Protein AF-A0A0K0FPN8-F1 (afdb_monomer)

Structure (mmCIF, N/CA/C/O backbone):
data_AF-A0A0K0FPN8-F1
#
_entry.id   AF-A0A0K0FPN8-F1
#
loop_
_atom_site.group_PDB
_atom_site.id
_atom_site.type_symbol
_atom_site.label_atom_id
_atom_site.label_alt_id
_atom_site.label_comp_id
_atom_site.label_asym_id
_atom_site.label_entity_id
_atom_site.label_seq_id
_atom_site.pdbx_PDB_ins_code
_atom_site.Cartn_x
_atom_site.Cartn_y
_atom_site.Cartn_z
_atom_site.occupancy
_atom_site.B_iso_or_equiv
_atom_site.auth_seq_id
_atom_site.au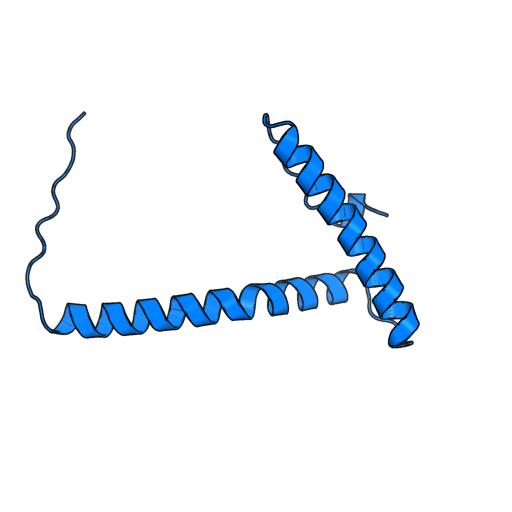th_comp_id
_atom_site.auth_asym_id
_atom_site.auth_atom_id
_atom_site.pdbx_PDB_model_num
ATOM 1 N N . MET A 1 1 ? -11.709 0.044 -9.915 1.00 67.31 1 MET A N 1
ATOM 2 C CA . MET A 1 1 ? -11.289 -0.161 -8.506 1.00 67.31 1 MET A CA 1
ATOM 3 C C . MET A 1 1 ? -9.816 0.157 -8.232 1.00 67.31 1 MET A C 1
ATOM 5 O O . MET A 1 1 ? -9.581 0.926 -7.307 1.00 67.31 1 MET A O 1
ATOM 9 N N . ALA A 1 2 ? -8.853 -0.360 -9.010 1.00 74.44 2 ALA A N 1
ATOM 10 C CA . ALA A 1 2 ? -7.412 -0.220 -8.728 1.00 74.44 2 ALA A CA 1
ATOM 11 C C . ALA A 1 2 ? -6.838 1.212 -8.816 1.00 74.44 2 ALA A C 1
ATOM 13 O O . ALA A 1 2 ? -5.959 1.564 -8.041 1.00 74.44 2 ALA A O 1
ATOM 14 N N . ARG A 1 3 ? -7.362 2.079 -9.700 1.00 83.81 3 ARG A N 1
ATOM 15 C CA . ARG A 1 3 ? -6.797 3.430 -9.918 1.00 83.81 3 ARG A CA 1
ATOM 16 C C . ARG A 1 3 ? -6.897 4.375 -8.709 1.00 83.81 3 ARG A C 1
ATOM 18 O O . ARG A 1 3 ? -5.965 5.130 -8.481 1.00 83.81 3 ARG A O 1
ATOM 25 N N . LYS A 1 4 ? -7.991 4.327 -7.930 1.00 85.88 4 LYS A N 1
ATOM 26 C CA . LYS A 1 4 ? -8.315 5.328 -6.881 1.00 85.88 4 LYS A CA 1
ATOM 27 C C . LYS A 1 4 ? -7.296 5.386 -5.728 1.00 85.88 4 LYS A C 1
ATOM 29 O O . LYS A 1 4 ? -7.245 6.387 -5.034 1.00 85.88 4 LYS A O 1
ATOM 34 N N . TYR A 1 5 ? -6.475 4.350 -5.561 1.00 88.19 5 TYR A N 1
ATOM 35 C CA . TYR A 1 5 ? -5.389 4.324 -4.578 1.00 88.19 5 TYR A CA 1
ATOM 36 C C . TYR A 1 5 ? -4.112 3.710 -5.165 1.00 88.19 5 TYR A C 1
ATOM 38 O O . TYR A 1 5 ? -3.317 3.153 -4.423 1.00 88.19 5 TYR A O 1
ATOM 46 N N . SER A 1 6 ? -3.940 3.672 -6.488 1.00 90.06 6 SER A N 1
ATOM 47 C CA . SER A 1 6 ? -2.866 2.884 -7.118 1.00 90.06 6 SER A CA 1
ATOM 48 C C . SER A 1 6 ? -1.478 3.235 -6.572 1.00 90.06 6 SER A C 1
ATOM 50 O O . SER A 1 6 ? -1.166 4.409 -6.399 1.00 90.06 6 SER A O 1
ATOM 52 N N . VAL A 1 7 ? -0.648 2.218 -6.323 1.00 88.81 7 VAL A N 1
ATOM 53 C CA . VAL A 1 7 ? 0.759 2.407 -5.908 1.00 88.81 7 VAL A CA 1
ATOM 54 C C . VAL A 1 7 ? 1.712 2.549 -7.098 1.00 88.81 7 VAL A C 1
ATOM 56 O O . VAL A 1 7 ? 2.929 2.604 -6.932 1.00 88.81 7 VAL A O 1
ATOM 59 N N . LYS A 1 8 ? 1.175 2.582 -8.322 1.00 90.25 8 LYS A N 1
ATOM 60 C CA . LYS A 1 8 ? 1.973 2.651 -9.546 1.00 90.25 8 LYS A CA 1
ATOM 61 C C . LYS A 1 8 ? 2.710 3.982 -9.623 1.00 90.25 8 LYS A C 1
ATOM 63 O O . LYS A 1 8 ? 2.105 5.049 -9.589 1.00 90.25 8 LYS A O 1
ATOM 68 N N . SER A 1 9 ? 4.019 3.897 -9.804 1.00 89.44 9 SER A N 1
ATOM 69 C CA . SER A 1 9 ? 4.903 5.029 -10.049 1.00 89.44 9 SER A CA 1
ATOM 70 C C . SER A 1 9 ? 5.458 4.957 -11.471 1.00 89.44 9 SER A C 1
ATOM 72 O O . SER A 1 9 ? 5.422 3.911 -12.125 1.00 89.44 9 SER A O 1
ATOM 74 N N . LYS A 1 10 ? 5.947 6.087 -11.992 1.00 90.00 10 LYS A N 1
ATOM 75 C CA . LYS A 1 10 ? 6.661 6.087 -13.274 1.00 90.00 10 LYS A CA 1
ATOM 76 C C . LYS A 1 10 ? 7.991 5.356 -13.078 1.00 90.00 10 LYS A C 1
ATOM 78 O O . LYS A 1 10 ? 8.808 5.776 -12.267 1.00 90.00 10 LYS A O 1
ATOM 83 N N . SER A 1 11 ? 8.199 4.276 -13.824 1.00 89.75 11 SER A N 1
ATOM 84 C CA . SER A 1 11 ? 9.423 3.476 -13.793 1.00 89.75 11 SER A CA 1
ATOM 85 C C . SER A 1 11 ? 9.797 3.042 -15.206 1.00 89.75 11 SER A C 1
ATOM 87 O O . SER A 1 11 ? 8.940 2.583 -15.959 1.00 89.75 11 SER A O 1
ATOM 89 N N . CYS A 1 12 ? 11.085 3.131 -15.544 1.00 92.25 12 CYS A N 1
ATOM 90 C CA . CYS A 1 12 ? 11.641 2.578 -16.787 1.00 92.25 12 CYS A CA 1
ATOM 91 C C . CYS A 1 12 ? 11.971 1.081 -16.667 1.00 92.25 12 CYS A C 1
ATOM 93 O O . CYS A 1 12 ? 12.369 0.445 -17.637 1.00 92.25 12 CYS A O 1
ATOM 95 N N . ARG A 1 13 ? 11.841 0.507 -15.465 1.00 95.38 13 ARG A N 1
ATOM 96 C CA . ARG A 1 13 ? 12.092 -0.912 -15.203 1.00 95.38 13 ARG A CA 1
ATOM 97 C C . ARG A 1 13 ? 10.770 -1.659 -15.241 1.00 95.38 13 ARG A C 1
ATOM 99 O O . ARG A 1 13 ? 9.973 -1.562 -14.307 1.00 95.38 13 ARG A O 1
ATOM 106 N N . TRP A 1 14 ? 10.563 -2.431 -16.301 1.00 94.44 14 TRP A N 1
ATOM 107 C CA . TRP A 1 14 ? 9.347 -3.220 -16.490 1.00 94.44 14 TRP A CA 1
ATOM 108 C C . TRP A 1 14 ? 9.038 -4.188 -15.328 1.00 94.44 14 TRP A C 1
ATOM 110 O O . TRP A 1 14 ? 7.889 -4.202 -14.884 1.00 94.44 14 TRP A O 1
ATOM 120 N N . PRO A 1 15 ? 10.018 -4.902 -14.728 1.00 96.12 15 PRO A N 1
ATOM 121 C CA . PRO A 1 15 ? 9.739 -5.794 -13.598 1.00 96.12 15 PRO A CA 1
ATOM 122 C C . PRO A 1 15 ? 9.147 -5.071 -12.383 1.00 96.12 15 PRO A C 1
ATOM 124 O O . PRO A 1 15 ? 8.240 -5.582 -11.730 1.00 96.12 15 PRO A O 1
ATOM 127 N N . LEU A 1 16 ? 9.605 -3.843 -12.112 1.00 94.69 16 LEU A N 1
ATOM 128 C CA . LEU A 1 16 ? 9.054 -3.029 -11.029 1.00 94.69 16 LEU A CA 1
ATOM 129 C C . LEU A 1 16 ? 7.586 -2.682 -11.303 1.00 94.69 16 LEU A C 1
ATOM 131 O O . LEU A 1 16 ? 6.761 -2.724 -10.397 1.00 94.69 16 LEU A O 1
ATOM 135 N N . GLN A 1 17 ? 7.234 -2.407 -12.559 1.00 93.88 17 GLN A N 1
ATOM 136 C CA . GLN A 1 17 ? 5.851 -2.128 -12.934 1.00 93.88 17 GLN A CA 1
ATOM 137 C C . GLN A 1 17 ? 4.940 -3.346 -12.739 1.00 93.88 17 GLN A C 1
ATOM 139 O O . GLN A 1 17 ? 3.802 -3.193 -12.293 1.00 93.88 17 GLN A O 1
ATOM 144 N N . VAL A 1 18 ? 5.436 -4.552 -13.038 1.00 94.56 18 VAL A N 1
ATOM 145 C CA . VAL A 1 18 ? 4.716 -5.807 -12.771 1.00 94.56 18 VAL A CA 1
ATOM 146 C C . VAL A 1 18 ? 4.490 -5.987 -11.274 1.00 94.56 18 VAL A C 1
ATOM 148 O O . VAL A 1 18 ? 3.365 -6.253 -10.859 1.00 94.56 18 VAL A O 1
ATOM 151 N N . PHE A 1 19 ? 5.518 -5.760 -10.458 1.00 95.12 19 PHE A N 1
ATOM 152 C CA . PHE A 1 19 ? 5.396 -5.830 -9.004 1.00 95.12 19 PHE A CA 1
ATOM 153 C C . PHE A 1 19 ? 4.343 -4.852 -8.458 1.00 95.12 19 PHE A C 1
ATOM 155 O O . PHE A 1 19 ? 3.470 -5.248 -7.688 1.00 95.12 19 PHE A O 1
ATOM 162 N N . LEU A 1 20 ? 4.348 -3.596 -8.916 1.00 93.50 20 LEU A N 1
ATOM 163 C CA . LEU A 1 20 ? 3.351 -2.599 -8.507 1.00 93.50 20 LEU A CA 1
ATOM 164 C C . LEU A 1 20 ? 1.923 -2.982 -8.939 1.00 93.50 20 LEU A C 1
ATOM 166 O O . LEU A 1 20 ? 0.967 -2.697 -8.219 1.00 93.50 20 LEU A O 1
ATOM 170 N N . ASN A 1 21 ? 1.761 -3.676 -10.072 1.00 93.06 21 ASN A N 1
ATOM 171 C CA . ASN A 1 21 ? 0.461 -4.223 -10.477 1.00 93.06 21 ASN A CA 1
ATOM 172 C C . ASN A 1 21 ? -0.011 -5.340 -9.538 1.00 93.06 21 ASN A C 1
ATOM 174 O O . ASN A 1 21 ? -1.186 -5.375 -9.175 1.00 93.06 21 ASN A O 1
ATOM 178 N N . ILE A 1 22 ? 0.894 -6.242 -9.145 1.00 95.38 22 ILE A N 1
ATOM 179 C CA . ILE A 1 22 ? 0.586 -7.329 -8.207 1.00 95.38 22 ILE A CA 1
ATOM 180 C C . ILE A 1 22 ? 0.175 -6.746 -6.854 1.00 95.38 22 ILE A C 1
ATOM 182 O O . ILE A 1 22 ? -0.828 -7.178 -6.292 1.00 95.38 22 ILE A O 1
ATOM 186 N N . LEU A 1 23 ? 0.875 -5.716 -6.369 1.00 94.19 23 LEU A N 1
ATOM 187 C CA . LEU A 1 23 ? 0.503 -5.017 -5.137 1.00 94.19 23 LEU A CA 1
ATOM 188 C C . LEU A 1 23 ? -0.898 -4.397 -5.210 1.00 94.19 23 LEU A C 1
ATOM 190 O O . LEU A 1 23 ? -1.675 -4.516 -4.262 1.00 94.19 23 LEU A O 1
ATOM 194 N N . ASP A 1 24 ? -1.251 -3.769 -6.335 1.00 93.06 24 ASP A N 1
ATOM 195 C CA . ASP A 1 24 ? -2.590 -3.205 -6.527 1.00 93.06 24 ASP A CA 1
ATOM 196 C C . ASP A 1 24 ? -3.690 -4.275 -6.462 1.00 93.06 24 ASP A C 1
ATOM 198 O O . ASP A 1 24 ? -4.753 -4.013 -5.892 1.00 93.06 24 ASP A O 1
ATOM 202 N N . LEU A 1 25 ? -3.434 -5.471 -7.003 1.00 93.50 25 LE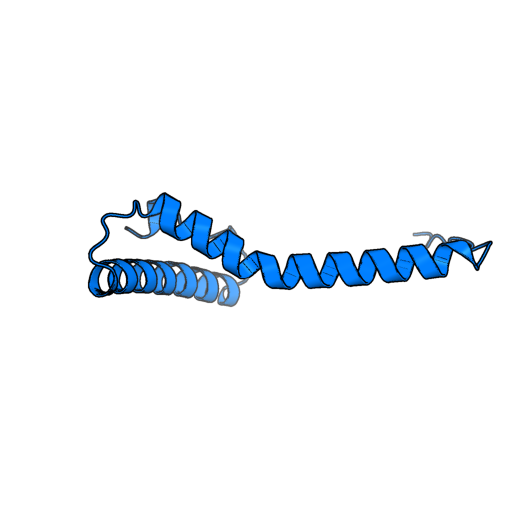U A N 1
ATOM 203 C CA . LEU A 1 25 ? -4.354 -6.608 -6.944 1.00 93.50 25 LEU A CA 1
ATOM 204 C C . LEU A 1 25 ? -4.438 -7.206 -5.538 1.00 93.50 25 LEU A C 1
ATOM 206 O O . LEU A 1 25 ? -5.533 -7.312 -4.989 1.00 93.50 25 LEU A O 1
ATOM 210 N N . ALA A 1 26 ? -3.294 -7.545 -4.937 1.00 95.06 26 ALA A N 1
ATOM 211 C CA . ALA A 1 26 ? -3.203 -8.158 -3.611 1.00 95.06 26 ALA A CA 1
ATOM 212 C C . ALA A 1 26 ? -3.945 -7.335 -2.558 1.00 95.06 26 ALA A C 1
ATOM 214 O O . ALA A 1 26 ? -4.681 -7.860 -1.730 1.00 95.06 26 ALA A O 1
ATOM 215 N N . ARG A 1 27 ? -3.825 -6.015 -2.651 1.00 93.62 27 ARG A N 1
ATOM 216 C CA . ARG A 1 27 ? -4.522 -5.080 -1.783 1.00 93.62 27 ARG A CA 1
ATOM 217 C C . ARG A 1 27 ? -6.045 -5.106 -1.931 1.00 93.62 27 ARG A C 1
ATOM 219 O O . ARG A 1 27 ? -6.751 -5.001 -0.931 1.00 93.62 27 ARG A O 1
ATOM 226 N N . ILE A 1 28 ? -6.557 -5.195 -3.161 1.00 92.56 28 ILE A N 1
ATOM 227 C CA . ILE A 1 28 ? -8.004 -5.310 -3.402 1.00 92.56 28 ILE A CA 1
ATOM 228 C C . ILE A 1 28 ? -8.505 -6.632 -2.823 1.00 92.56 28 ILE A C 1
ATOM 230 O O . ILE A 1 28 ? -9.517 -6.626 -2.128 1.00 92.56 28 ILE A O 1
ATOM 234 N N . TYR A 1 29 ? -7.776 -7.727 -3.051 1.00 93.88 29 TYR A N 1
ATOM 235 C CA . TYR A 1 29 ? -8.120 -9.033 -2.491 1.00 93.88 29 TYR A CA 1
ATOM 236 C C . TYR A 1 29 ? -8.112 -9.028 -0.963 1.00 93.88 29 TYR A C 1
ATOM 238 O O . TYR A 1 29 ? -9.077 -9.477 -0.355 1.00 93.88 29 TYR A O 1
ATOM 246 N N . ALA A 1 30 ? -7.086 -8.447 -0.343 1.00 93.88 30 ALA A N 1
ATOM 247 C CA . ALA A 1 30 ? -7.000 -8.328 1.108 1.00 93.88 30 ALA A CA 1
ATOM 248 C C . ALA A 1 30 ? -8.174 -7.527 1.693 1.00 93.88 30 ALA A C 1
ATOM 250 O O . ALA A 1 30 ? -8.728 -7.913 2.715 1.00 93.88 30 ALA A O 1
ATOM 251 N N . TRP A 1 31 ? -8.596 -6.444 1.030 1.00 92.44 31 TRP A N 1
ATOM 252 C CA . TRP A 1 31 ? -9.754 -5.662 1.471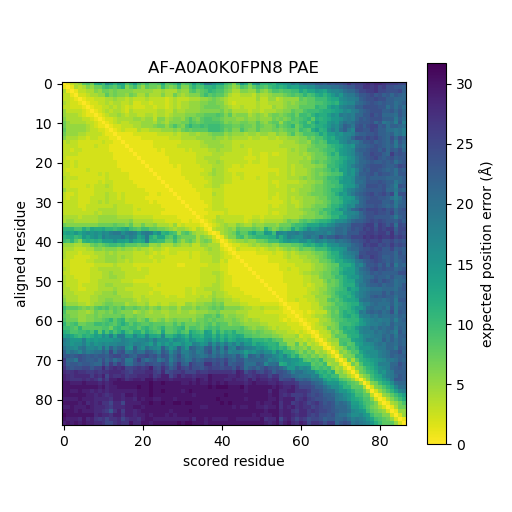 1.00 92.44 31 TRP A CA 1
ATOM 253 C C . TRP A 1 31 ? 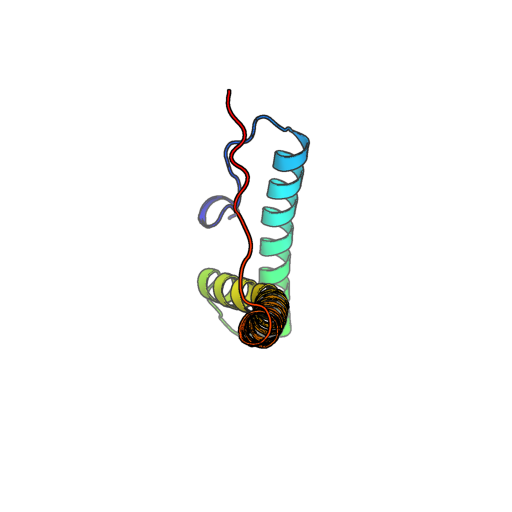-11.075 -6.431 1.336 1.00 92.44 31 TRP A C 1
ATOM 255 O O . TRP A 1 31 ? -11.923 -6.340 2.221 1.00 92.44 31 TRP A O 1
ATOM 265 N N . VAL A 1 32 ? -11.257 -7.190 0.249 1.00 92.31 32 VAL A N 1
ATOM 266 C CA . VAL A 1 32 ? -12.448 -8.037 0.061 1.00 92.31 32 VAL A CA 1
ATOM 267 C C . VAL A 1 32 ? -12.505 -9.128 1.130 1.00 92.31 32 VAL A C 1
ATOM 269 O O . VAL A 1 32 ? -13.535 -9.259 1.783 1.00 92.31 32 VAL A O 1
ATOM 272 N N . LEU A 1 33 ? -11.396 -9.837 1.363 1.00 94.19 33 LEU A N 1
ATOM 273 C CA . LEU A 1 33 ? -11.295 -10.857 2.412 1.00 94.19 33 LEU A CA 1
ATOM 274 C C . LEU A 1 33 ? -11.580 -10.272 3.798 1.00 94.19 33 LEU A C 1
ATOM 276 O O . LEU A 1 33 ? -12.366 -10.825 4.557 1.00 94.19 33 LEU A O 1
ATOM 280 N N . TYR A 1 34 ? -11.006 -9.110 4.105 1.00 92.88 34 TYR A N 1
ATOM 281 C CA . TYR A 1 34 ? -11.225 -8.441 5.384 1.00 92.88 34 TYR A CA 1
ATOM 282 C C . TYR A 1 34 ? -12.703 -8.096 5.624 1.00 92.88 34 TYR A C 1
ATOM 284 O O . TYR A 1 34 ? -13.210 -8.285 6.730 1.00 92.88 34 TYR A O 1
ATOM 292 N N . LYS A 1 35 ? -13.410 -7.634 4.583 1.00 91.25 35 LYS A N 1
ATOM 293 C CA . LYS A 1 35 ? -14.853 -7.370 4.655 1.00 91.25 35 LYS A CA 1
ATOM 294 C C . LYS A 1 35 ? -15.683 -8.634 4.864 1.00 91.25 35 LYS A C 1
ATOM 296 O O . LYS A 1 35 ? -16.690 -8.570 5.558 1.00 91.25 35 LYS A O 1
ATOM 301 N N . GLN A 1 36 ? -15.284 -9.749 4.254 1.00 90.81 36 GLN A N 1
ATOM 302 C CA . GLN A 1 36 ? -15.992 -11.024 4.387 1.00 90.81 36 GLN A CA 1
ATOM 303 C C . GLN A 1 36 ? -15.849 -11.618 5.791 1.00 90.81 36 GLN A C 1
ATOM 305 O O . GLN A 1 36 ? -16.832 -12.098 6.341 1.00 90.81 36 GLN A O 1
ATOM 310 N N . GLU A 1 37 ? -14.651 -11.551 6.372 1.00 89.88 37 GLU A N 1
ATOM 311 C CA . GLU A 1 37 ? -14.356 -12.141 7.685 1.00 89.88 37 GLU A CA 1
ATOM 312 C C . GLU A 1 37 ? -14.877 -11.293 8.850 1.00 89.88 37 GLU A C 1
ATOM 314 O O . GLU A 1 37 ? -15.440 -11.813 9.809 1.00 89.88 37 GLU A O 1
ATOM 319 N N . THR A 1 38 ? -14.706 -9.972 8.781 1.00 84.62 38 THR A N 1
ATOM 320 C CA . THR A 1 38 ? -14.986 -9.097 9.933 1.00 84.62 38 THR A CA 1
ATOM 321 C C . THR A 1 38 ? -16.448 -8.638 9.967 1.00 84.62 38 THR A C 1
ATOM 323 O O . THR A 1 38 ? -16.901 -8.138 10.988 1.00 84.62 38 THR A O 1
ATOM 326 N N . MET A 1 39 ? -17.188 -8.751 8.851 1.00 77.94 39 MET A N 1
ATOM 327 C CA . MET A 1 39 ? -18.528 -8.159 8.636 1.00 77.94 39 MET A CA 1
ATOM 328 C C . MET A 1 39 ? -18.619 -6.643 8.925 1.00 77.94 39 MET A C 1
ATOM 330 O O . MET A 1 39 ? -19.693 -6.051 8.847 1.00 77.94 39 MET A O 1
ATOM 334 N N . GLU A 1 40 ? -17.493 -5.992 9.226 1.00 79.12 40 GLU A N 1
ATOM 335 C CA . GLU A 1 40 ? -17.391 -4.569 9.511 1.00 79.12 40 GLU A CA 1
ATOM 336 C C . GLU A 1 40 ? -17.318 -3.748 8.224 1.00 79.12 40 GLU A C 1
ATOM 338 O O . GLU A 1 40 ? -16.575 -4.044 7.277 1.00 79.12 40 GLU A O 1
ATOM 343 N N . GLU A 1 41 ? -18.051 -2.638 8.210 1.00 79.44 41 GLU A N 1
ATOM 344 C CA . GLU A 1 41 ? -18.079 -1.728 7.076 1.00 79.44 41 GLU A CA 1
ATOM 345 C C . GLU A 1 41 ? -16.944 -0.695 7.159 1.00 79.44 41 GLU A C 1
ATOM 347 O O . GLU A 1 41 ? -17.155 0.504 7.320 1.00 79.44 41 GLU A O 1
ATOM 352 N N . ILE A 1 42 ? -15.697 -1.159 7.030 1.00 88.31 42 ILE A N 1
ATOM 353 C CA . ILE A 1 42 ? -14.539 -0.257 6.971 1.00 88.31 42 ILE A CA 1
ATOM 354 C C . ILE A 1 42 ? -14.389 0.325 5.562 1.00 88.31 42 ILE A C 1
ATOM 356 O O . ILE A 1 42 ? -14.435 -0.380 4.537 1.00 88.31 42 ILE A O 1
ATOM 360 N N . SER A 1 43 ? -14.163 1.641 5.503 1.00 91.38 43 SER A N 1
ATOM 361 C CA . SER A 1 43 ? -13.829 2.316 4.257 1.00 91.38 43 SER A CA 1
ATOM 362 C C . SER A 1 43 ? -12.522 1.751 3.697 1.00 91.38 43 SER A C 1
ATOM 364 O O . SER A 1 43 ? -11.563 1.445 4.407 1.00 91.38 43 SER A O 1
ATOM 366 N N . ARG A 1 44 ? -12.439 1.616 2.375 1.00 89.00 44 ARG A N 1
ATOM 367 C CA . ARG A 1 44 ? -11.215 1.108 1.746 1.00 89.00 44 ARG A CA 1
ATOM 368 C C . ARG A 1 44 ? -9.995 1.970 2.074 1.00 89.00 44 ARG A C 1
ATOM 370 O O . ARG A 1 44 ? -8.901 1.439 2.136 1.00 89.00 44 ARG A O 1
ATOM 377 N N . GLN A 1 45 ? -10.159 3.277 2.252 1.00 91.56 45 GLN A N 1
ATOM 378 C CA . GLN A 1 45 ? -9.047 4.163 2.585 1.00 91.56 45 GLN A CA 1
ATOM 379 C C . GLN A 1 45 ? -8.488 3.862 3.975 1.00 91.56 45 GLN A C 1
ATOM 381 O O . GLN A 1 45 ? -7.274 3.725 4.118 1.00 91.56 45 GLN A O 1
ATOM 386 N N . ASP A 1 46 ? -9.368 3.691 4.959 1.00 92.94 46 ASP A N 1
ATOM 387 C CA . ASP A 1 46 ? -8.966 3.438 6.343 1.00 92.94 46 ASP A CA 1
ATOM 388 C C . ASP A 1 46 ? -8.298 2.075 6.481 1.00 92.94 46 ASP A C 1
ATOM 390 O O . ASP A 1 46 ? -7.249 1.970 7.112 1.00 92.94 46 ASP A O 1
ATOM 394 N N . PHE A 1 47 ? -8.827 1.055 5.796 1.00 93.69 47 PHE A N 1
ATOM 395 C CA . PHE A 1 47 ? -8.184 -0.258 5.721 1.00 93.69 47 PHE A CA 1
ATOM 396 C C . PHE A 1 47 ? -6.731 -0.151 5.230 1.00 93.69 47 PHE A C 1
ATOM 398 O O . PHE A 1 47 ? -5.821 -0.737 5.815 1.00 93.69 47 PHE A O 1
ATOM 405 N N . LEU A 1 48 ? -6.488 0.636 4.178 1.00 93.88 48 LEU A N 1
ATOM 406 C CA . LEU A 1 48 ? -5.144 0.814 3.626 1.00 93.88 48 LEU A CA 1
ATOM 407 C C . LEU A 1 48 ? -4.221 1.606 4.533 1.00 93.88 48 LEU A C 1
ATOM 409 O O . LEU A 1 48 ? -3.038 1.281 4.618 1.00 93.88 48 LEU A O 1
ATOM 413 N N . PHE A 1 49 ? -4.748 2.624 5.202 1.00 94.19 49 PHE A N 1
ATOM 414 C CA . PHE A 1 49 ? -3.977 3.413 6.146 1.00 94.19 49 PHE A CA 1
ATOM 415 C C . PHE A 1 49 ? -3.548 2.565 7.348 1.00 94.19 49 PHE A C 1
ATOM 417 O O . PHE A 1 49 ? -2.366 2.527 7.689 1.00 94.19 49 PHE A O 1
ATOM 424 N N . GLN A 1 50 ? -4.475 1.791 7.920 1.00 94.44 50 GLN A N 1
ATOM 425 C CA . GLN A 1 50 ? -4.174 0.854 9.002 1.00 94.44 50 GLN A CA 1
ATOM 426 C C . GLN A 1 50 ? -3.170 -0.220 8.571 1.00 94.44 50 GLN A C 1
ATOM 428 O O . GLN A 1 50 ? -2.240 -0.525 9.317 1.00 94.44 50 GLN A O 1
ATOM 433 N N . LEU A 1 51 ? -3.326 -0.777 7.365 1.00 93.69 51 LEU A N 1
ATOM 434 C CA . LEU A 1 51 ? -2.395 -1.762 6.817 1.00 93.69 51 LEU A CA 1
ATOM 435 C C . LEU A 1 51 ? -0.982 -1.181 6.674 1.00 93.69 51 LEU A C 1
ATOM 437 O O . LEU A 1 51 ? -0.016 -1.818 7.088 1.00 93.69 51 LEU A O 1
ATOM 441 N N . ALA A 1 52 ? -0.856 0.032 6.133 1.00 93.44 52 ALA A N 1
ATOM 442 C CA . ALA A 1 52 ? 0.432 0.699 5.968 1.00 93.44 52 ALA A CA 1
ATOM 443 C C . ALA A 1 52 ? 1.122 0.959 7.315 1.00 93.44 52 ALA A C 1
ATOM 445 O O . ALA A 1 52 ? 2.314 0.690 7.449 1.00 93.44 52 ALA A O 1
ATOM 446 N N . ILE A 1 53 ? 0.371 1.419 8.323 1.00 95.12 53 ILE A N 1
ATOM 447 C CA . ILE A 1 53 ? 0.893 1.627 9.680 1.00 95.12 53 ILE A CA 1
ATOM 448 C C . ILE A 1 53 ? 1.395 0.309 10.272 1.00 95.12 53 ILE A C 1
ATOM 450 O O . ILE A 1 53 ? 2.521 0.253 10.762 1.00 95.12 53 ILE A O 1
ATOM 454 N N . LYS A 1 54 ? 0.593 -0.761 10.196 1.00 94.62 54 LYS A N 1
ATOM 455 C CA . LYS A 1 54 ? 0.956 -2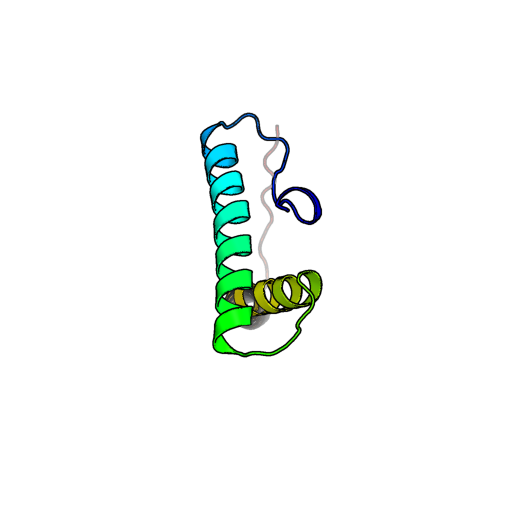.077 10.745 1.00 94.62 54 LYS A CA 1
ATOM 456 C C . LYS A 1 54 ? 2.217 -2.645 10.09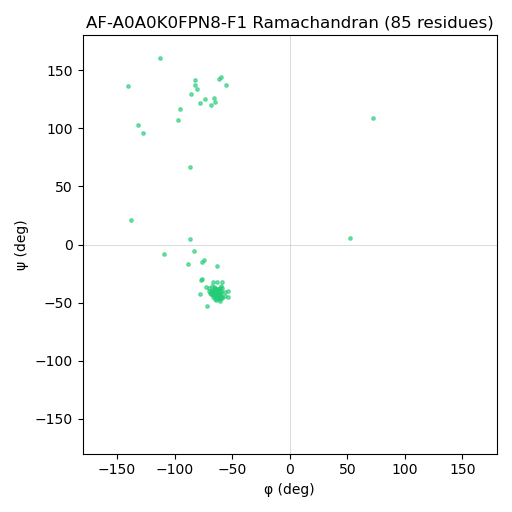1 1.00 94.62 54 LYS A C 1
ATOM 458 O O . LYS A 1 54 ? 3.099 -3.112 10.802 1.00 94.62 54 LYS A O 1
ATOM 463 N N . LEU A 1 55 ? 2.328 -2.558 8.763 1.00 93.31 55 LEU A N 1
ATOM 464 C CA . LEU A 1 55 ? 3.511 -3.019 8.027 1.00 93.31 55 LEU A CA 1
ATOM 465 C C . LEU A 1 55 ? 4.758 -2.174 8.329 1.00 93.31 55 LEU A C 1
ATOM 467 O O . LEU A 1 55 ? 5.864 -2.704 8.387 1.00 93.31 55 LEU A O 1
ATOM 471 N N . ALA A 1 56 ? 4.600 -0.863 8.524 1.00 93.50 56 ALA A N 1
ATOM 472 C CA . ALA A 1 56 ? 5.720 0.026 8.823 1.00 93.50 56 ALA A CA 1
ATOM 473 C C . ALA A 1 56 ? 6.214 -0.095 10.273 1.00 93.50 56 ALA A C 1
ATOM 475 O O . ALA A 1 56 ? 7.397 0.129 10.525 1.00 93.50 56 ALA A O 1
ATOM 476 N N . ALA A 1 57 ? 5.336 -0.441 11.219 1.00 93.88 57 ALA A N 1
ATOM 477 C CA . ALA A 1 57 ? 5.636 -0.429 12.650 1.00 93.88 57 ALA A CA 1
ATOM 478 C C . ALA A 1 57 ? 6.854 -1.290 13.018 1.00 93.88 57 ALA A C 1
ATOM 480 O O . ALA A 1 57 ? 7.722 -0.840 13.763 1.00 93.88 57 ALA A O 1
ATOM 48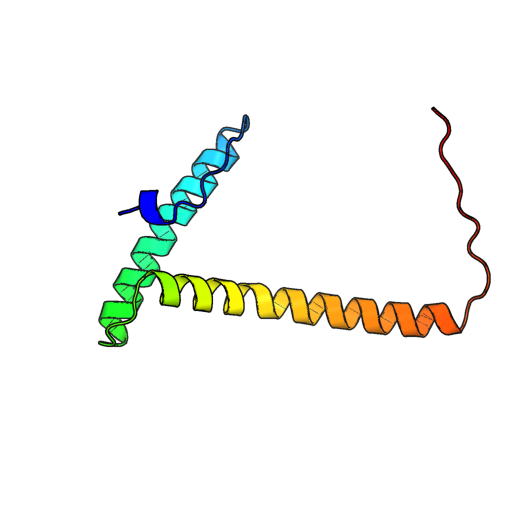1 N N . GLU A 1 58 ? 6.963 -2.501 12.467 1.00 90.50 58 GLU A N 1
ATOM 482 C CA . GLU A 1 58 ? 8.092 -3.397 12.744 1.00 90.50 58 GLU A CA 1
ATOM 483 C C . GLU A 1 58 ? 9.428 -2.782 12.304 1.00 90.50 58 GLU A C 1
ATOM 485 O O . GLU A 1 58 ? 10.392 -2.733 13.074 1.00 90.50 58 GLU A O 1
ATOM 490 N N . TYR A 1 59 ? 9.459 -2.230 11.091 1.00 89.94 59 TYR A N 1
ATOM 491 C CA . TYR A 1 59 ? 10.645 -1.576 10.555 1.00 89.94 59 TYR A CA 1
ATOM 492 C C . TYR A 1 59 ? 11.018 -0.315 11.348 1.00 89.94 59 TYR A C 1
ATOM 494 O O . TYR A 1 59 ? 12.189 -0.139 11.687 1.00 89.94 59 TYR A O 1
ATOM 502 N N . GLN A 1 60 ? 10.049 0.533 11.704 1.00 91.06 60 GLN A N 1
ATOM 503 C CA . GLN A 1 60 ? 10.315 1.738 12.501 1.00 91.06 60 GLN A CA 1
ATOM 504 C C . GLN A 1 60 ? 10.883 1.384 13.880 1.00 91.06 60 GLN A C 1
ATOM 506 O O . GLN A 1 60 ? 11.919 1.914 14.277 1.00 91.06 60 GLN A O 1
ATOM 511 N N . ASN A 1 61 ? 10.300 0.389 14.552 1.00 89.38 61 ASN A N 1
ATOM 512 C CA . ASN A 1 61 ? 10.802 -0.105 15.834 1.00 89.38 61 ASN A CA 1
ATOM 513 C C . ASN A 1 61 ? 12.250 -0.619 15.742 1.00 89.38 61 ASN A C 1
ATOM 515 O O . ASN A 1 61 ? 13.032 -0.439 16.678 1.00 89.38 61 ASN A O 1
ATOM 519 N N . SER A 1 62 ? 12.622 -1.267 14.632 1.00 87.69 62 SER A N 1
ATOM 520 C CA . SER A 1 62 ? 13.998 -1.732 14.413 1.00 87.69 62 SER A CA 1
ATOM 521 C C . SER A 1 62 ? 14.985 -0.568 14.238 1.00 87.69 62 SER A C 1
ATOM 523 O O . SER A 1 62 ? 16.041 -0.557 14.872 1.00 87.69 62 SER A O 1
ATOM 525 N N . ARG A 1 63 ? 14.602 0.464 13.474 1.00 88.38 63 ARG A N 1
ATOM 526 C CA . ARG A 1 63 ? 15.409 1.672 13.244 1.00 88.38 63 ARG A CA 1
ATOM 527 C C . ARG A 1 63 ? 15.624 2.473 14.519 1.00 88.38 63 ARG A C 1
ATOM 529 O O . ARG A 1 63 ? 16.753 2.829 14.837 1.00 88.38 63 ARG A O 1
ATOM 536 N N . GLU A 1 64 ? 14.571 2.672 15.304 1.00 85.19 64 GLU A N 1
ATOM 537 C CA . GLU A 1 64 ? 14.673 3.382 16.579 1.00 85.19 64 GLU A CA 1
ATOM 538 C C . GLU A 1 64 ? 15.635 2.700 17.563 1.00 85.19 64 GLU A C 1
ATOM 540 O O . GLU A 1 64 ? 16.343 3.376 18.311 1.00 85.19 64 GLU A O 1
ATOM 545 N N . LYS A 1 65 ? 15.687 1.361 17.578 1.00 80.62 65 LYS A N 1
ATOM 546 C CA . LYS A 1 65 ? 16.643 0.606 18.405 1.00 80.62 65 LYS A CA 1
ATOM 547 C C . LYS A 1 65 ? 18.083 0.793 17.921 1.00 80.62 65 LYS A C 1
ATOM 549 O O . LYS A 1 65 ? 18.974 0.989 18.748 1.00 80.62 65 LYS A O 1
ATOM 554 N N . GLU A 1 66 ? 18.309 0.764 16.608 1.00 75.50 66 GLU A N 1
ATOM 555 C CA . GLU A 1 66 ? 19.623 1.038 16.012 1.00 75.50 66 GLU A CA 1
ATOM 556 C C . GLU A 1 66 ? 20.103 2.468 16.287 1.00 75.50 66 GLU A C 1
ATOM 558 O O . GLU A 1 66 ? 21.282 2.695 16.549 1.00 75.50 66 GLU A O 1
ATOM 563 N N . ASP A 1 67 ? 19.213 3.452 16.245 1.00 72.75 67 ASP A N 1
ATOM 564 C CA . ASP A 1 67 ? 19.604 4.846 16.448 1.00 72.75 67 ASP A CA 1
ATOM 565 C C . ASP A 1 67 ? 19.848 5.162 17.933 1.00 72.75 67 ASP A C 1
ATOM 567 O O . ASP A 1 67 ? 20.764 5.922 18.270 1.00 72.75 67 ASP A O 1
ATOM 571 N N . LYS A 1 68 ? 19.135 4.485 18.845 1.00 69.25 68 LYS A N 1
ATOM 572 C CA . LYS A 1 68 ? 19.434 4.506 20.287 1.00 69.25 68 LYS A CA 1
ATOM 573 C C . LYS A 1 68 ? 20.801 3.878 20.597 1.00 69.25 68 LYS A C 1
ATOM 575 O O . LYS A 1 68 ? 21.546 4.438 21.401 1.00 69.25 68 LYS A O 1
ATOM 580 N N . SER A 1 69 ? 21.176 2.774 19.942 1.00 65.50 69 SER A N 1
ATOM 581 C CA . SER A 1 69 ? 22.486 2.134 20.157 1.00 65.50 69 SER A CA 1
ATOM 582 C C . SER A 1 69 ? 23.649 2.966 19.599 1.00 65.50 69 SER A C 1
ATOM 584 O O . SER A 1 69 ? 24.666 3.126 20.275 1.00 65.50 69 SER A O 1
ATOM 586 N N . LYS A 1 70 ? 23.486 3.594 18.426 1.00 62.88 70 LYS A N 1
ATOM 587 C CA . LYS A 1 70 ? 24.480 4.525 17.852 1.00 62.88 70 LYS A CA 1
ATOM 588 C C . LYS A 1 70 ? 24.675 5.773 18.718 1.00 62.88 70 LYS A C 1
ATOM 590 O O . LYS A 1 70 ? 25.808 6.215 18.901 1.00 62.88 70 LYS A O 1
ATOM 595 N N . THR A 1 71 ? 23.596 6.322 19.281 1.00 58.06 71 THR A N 1
ATOM 596 C CA . THR A 1 71 ? 23.662 7.468 20.209 1.00 58.06 71 THR A CA 1
ATOM 597 C C . THR A 1 71 ? 24.449 7.132 21.482 1.00 58.06 71 THR A C 1
ATOM 599 O O . THR A 1 71 ? 25.226 7.956 21.962 1.00 58.06 71 THR A O 1
ATOM 602 N N . LEU A 1 72 ? 24.306 5.908 22.000 1.00 57.47 72 LEU A N 1
ATOM 603 C CA . LEU A 1 72 ? 25.063 5.415 23.157 1.00 57.47 72 LEU A CA 1
ATOM 604 C C . LEU A 1 72 ? 26.562 5.242 22.858 1.00 57.47 72 LEU A C 1
ATOM 606 O O . LEU A 1 72 ? 27.391 5.599 23.691 1.00 57.47 72 LEU A O 1
ATOM 610 N N . ILE A 1 73 ? 26.916 4.763 21.662 1.00 55.94 73 ILE A N 1
ATOM 611 C CA . ILE A 1 73 ? 28.314 4.571 21.233 1.00 55.94 73 ILE A CA 1
ATOM 612 C C . ILE A 1 73 ? 29.006 5.914 20.938 1.00 55.94 73 ILE A C 1
ATOM 614 O O . ILE A 1 73 ? 30.173 6.105 21.264 1.00 55.94 73 ILE A O 1
ATOM 618 N N . ASN A 1 74 ? 28.296 6.891 20.370 1.00 54.88 74 ASN A N 1
ATOM 619 C CA . ASN A 1 74 ? 28.891 8.185 20.018 1.00 54.88 74 ASN A CA 1
ATOM 620 C C . ASN A 1 74 ? 29.165 9.099 21.226 1.00 54.88 74 ASN A C 1
ATOM 622 O O . ASN A 1 74 ? 29.906 10.069 21.090 1.00 54.88 74 ASN A O 1
ATOM 626 N N . LYS A 1 75 ? 28.622 8.795 22.413 1.00 50.12 75 LYS A N 1
ATOM 627 C CA . LYS A 1 75 ? 28.936 9.534 23.646 1.00 50.12 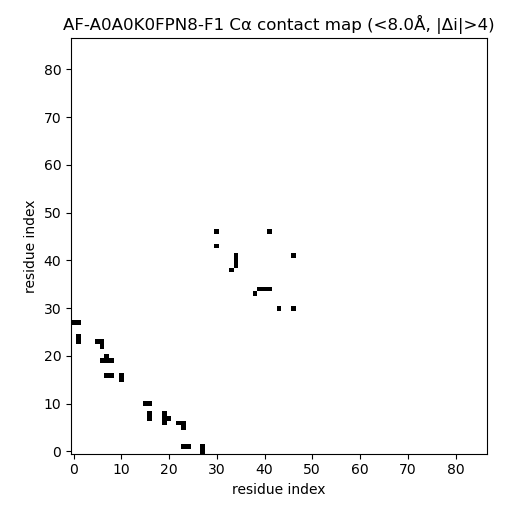75 LYS A CA 1
ATOM 628 C C . LYS A 1 75 ? 30.313 9.169 24.228 1.00 50.12 75 LYS A C 1
ATOM 630 O O . LYS A 1 75 ? 30.816 9.914 25.061 1.00 50.12 75 LYS A O 1
ATOM 635 N N . SER A 1 76 ? 30.928 8.062 23.791 1.00 50.78 76 SER A N 1
ATOM 636 C CA . SER A 1 76 ? 32.219 7.572 24.303 1.00 50.78 76 SER A CA 1
ATOM 637 C C . SER A 1 76 ? 33.402 7.701 23.333 1.00 50.78 76 SER A C 1
ATOM 639 O O . SER A 1 76 ? 34.536 7.505 23.759 1.00 50.78 76 SER A O 1
ATOM 641 N N . SER A 1 77 ? 33.201 8.080 22.065 1.00 45.97 77 SER A N 1
ATOM 642 C CA . SER A 1 77 ? 34.307 8.259 21.110 1.00 45.97 77 SER A CA 1
ATOM 643 C C . SER A 1 77 ? 34.276 9.633 20.437 1.00 45.97 77 SER A C 1
ATOM 645 O O . SER A 1 77 ? 33.596 9.841 19.429 1.00 45.97 77 SER A O 1
ATOM 647 N N . SER A 1 78 ? 35.050 10.560 21.004 1.00 49.75 78 SER A N 1
ATOM 648 C CA . SER A 1 78 ? 35.455 11.813 20.364 1.00 49.75 78 SER A CA 1
ATOM 649 C C . SER A 1 78 ? 36.249 11.549 19.072 1.00 49.75 78 SER A C 1
ATOM 651 O O . SER A 1 78 ? 37.071 10.636 19.008 1.00 49.75 78 SER A O 1
ATOM 653 N N . SER A 1 79 ? 36.028 12.418 18.081 1.00 49.41 79 SER A N 1
ATOM 654 C CA . SER A 1 79 ? 36.708 12.568 16.783 1.00 49.41 79 SER A CA 1
ATOM 655 C C . SER A 1 79 ? 36.445 11.497 15.707 1.00 49.41 79 SER A C 1
ATOM 657 O O . SER A 1 79 ? 36.945 10.377 15.742 1.00 49.41 79 SER A O 1
ATOM 659 N N . ARG A 1 80 ? 35.697 11.876 14.660 1.00 52.84 80 ARG A N 1
ATOM 660 C CA . ARG A 1 80 ? 35.663 11.147 13.384 1.00 52.84 80 ARG A CA 1
ATOM 661 C C . ARG A 1 80 ? 35.838 12.150 12.241 1.00 52.84 80 ARG A C 1
ATOM 663 O O . ARG A 1 80 ? 34.927 12.906 11.922 1.00 52.84 80 ARG A O 1
ATOM 670 N N . VAL A 1 81 ? 37.050 12.191 11.689 1.00 53.47 81 VAL A N 1
ATOM 671 C CA . VAL A 1 81 ? 37.450 13.047 10.561 1.00 53.47 81 VAL A CA 1
ATOM 672 C C . VAL A 1 81 ? 36.670 12.636 9.308 1.00 53.47 81 VAL A C 1
ATOM 674 O O . VAL A 1 81 ? 36.726 11.476 8.895 1.00 53.47 81 VAL A O 1
ATOM 677 N N . GLN A 1 82 ? 35.942 13.579 8.704 1.00 53.53 82 GLN A N 1
ATOM 678 C CA . GLN A 1 82 ? 35.288 13.394 7.407 1.00 53.53 82 GLN A CA 1
ATOM 679 C C . GLN A 1 82 ? 36.339 13.424 6.291 1.00 53.53 82 GLN A C 1
ATOM 681 O O . GLN A 1 82 ? 37.093 14.386 6.173 1.00 53.53 82 GLN A O 1
ATOM 686 N N . LYS A 1 83 ? 36.375 12.380 5.456 1.00 62.94 83 LYS A N 1
ATOM 687 C CA . LYS A 1 83 ? 37.098 12.397 4.179 1.00 62.94 83 LYS A CA 1
ATOM 688 C C . LYS A 1 83 ? 36.107 12.763 3.081 1.00 62.94 83 LYS A C 1
ATOM 690 O O . LYS A 1 83 ? 35.148 12.029 2.854 1.00 62.94 83 LYS A O 1
ATOM 695 N N . THR A 1 84 ? 36.329 13.897 2.431 1.00 68.94 84 THR A N 1
ATOM 696 C CA . THR A 1 84 ? 35.597 14.315 1.236 1.00 68.94 84 THR A CA 1
ATOM 697 C C . THR A 1 84 ? 36.257 13.695 0.005 1.00 68.94 84 THR A C 1
ATOM 699 O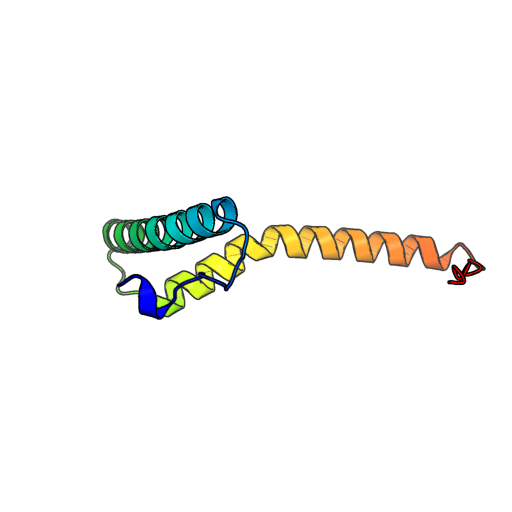 O . THR A 1 84 ? 37.474 13.759 -0.161 1.00 68.94 84 THR A O 1
ATOM 702 N N . CYS A 1 85 ? 35.464 13.057 -0.854 1.00 60.03 85 CYS A N 1
ATOM 703 C CA . CYS A 1 85 ? 35.912 12.660 -2.185 1.00 60.03 85 CYS A CA 1
ATOM 704 C C . CYS A 1 85 ? 35.883 13.902 -3.086 1.00 60.03 85 CYS A C 1
ATOM 706 O O . CYS A 1 85 ? 34.834 14.534 -3.213 1.00 60.03 85 CYS A O 1
ATOM 708 N N . GLN A 1 86 ? 37.026 14.262 -3.669 1.00 56.06 86 GLN A N 1
ATOM 709 C CA . GLN A 1 86 ? 37.109 15.264 -4.733 1.00 56.06 86 GLN A CA 1
ATOM 710 C C . GLN A 1 86 ? 36.769 14.612 -6.082 1.00 56.06 86 GLN A C 1
ATOM 712 O O . GLN A 1 86 ? 37.109 13.448 -6.301 1.00 56.06 86 GLN A O 1
ATOM 717 N N . VAL A 1 87 ? 36.055 15.367 -6.923 1.00 58.44 87 VAL A N 1
ATOM 718 C CA . VAL A 1 87 ? 35.727 15.054 -8.326 1.00 58.44 87 VAL A CA 1
ATOM 719 C C . VAL A 1 87 ? 36.900 15.437 -9.215 1.00 58.44 87 VAL A C 1
ATOM 721 O O . VAL A 1 87 ? 37.472 16.519 -8.952 1.00 58.44 87 VAL A O 1
#

Solvent-accessible surface area (backbone atoms only — not comparable to full-atom values): 5465 Å² total; per-residue (Å²): 126,57,74,87,73,48,74,70,71,97,68,95,49,66,70,60,55,53,50,34,51,50,50,43,49,53,52,53,53,52,53,53,52,50,39,69,75,65,70,53,90,71,52,72,67,57,54,50,52,53,49,51,50,62,66,44,48,63,56,52,56,52,50,56,52,54,53,53,52,50,55,60,55,58,76,77,54,84,86,81,87,83,82,80,85,83,131

pLDDT: mean 82.36, std 15.23, range [45.97, 96.12]

Mean predicted aligned error: 11.43 Å

Sequence (87 aa):
MARKYSVKSKSCRWPLQVFLNILDLARIYAWVLYKQETMEEISRQDFLFQLAIKLAAEYQNSREKEDKSKTLINKSSSSRVQKTCQV

Organism: Strongyloides venezuelensis (NCBI:txid75913)

Nearest PDB structures (foldseek):
  8trh-assembly1_J  TM=3.675E-01  e=8.090E+00  Homo sapiens

Foldseek 3Di:
DLPVDQPDDDDPDPVVNVVSVVVSVVLVVVVVVCCVVVVDPDDSVVVVVVVVCVVCVVVVVVVVVVVVVVVVVVVPDPDDDDDDDDD

Radius of gyration: 20.95 Å; Cα contacts (8 Å, |Δi|>4): 22; chains: 1; bounding box: 56×27×41 Å

Secondary structure (DSSP, 8-state):
-GGGG------S-HHHHHHHHHHHHHHHHHHHHHHHHH-----HHHHHHHHHHHHHHHHHHHHHHHHHHHHHHHTT----PPPPPP-